Protein AF-A0A7V8NUN1-F1 (afdb_monomer_lite)

Sequence (123 aa):
MLDRLPLASRVGKTLVGGIDLNRARMRHVIQALIALSPSANGFTASDLAARVRLFTKQGPLQYGPRHAAYDLKKLRGKQIVQRIGRTRRYQTPPPGLRAMAALVVLRNKAIKPLLAAAQPLRP

Radius of gyration: 15.61 Å; chains: 1; bounding box: 49×27×42 Å

Organism: NCBI:txid2741543

Foldseek 3Di:
DVVCQQCWFDDVPDIAGGQDCVDPLSVLLLVQQLVQQVPPQAAALQSSQVSSCVVVVDDCVVGPSVNSVSSVSNCVRVVQKDADPPDRGIHGPPVSNVVSVVVNCCVPPPVVVVVVVPDPPDD

Structure (mmCIF, N/CA/C/O backbone):
data_AF-A0A7V8NUN1-F1
#
_entry.id   AF-A0A7V8NUN1-F1
#
loop_
_atom_site.group_PDB
_atom_site.id
_atom_site.type_symbol
_atom_site.label_atom_id
_atom_site.label_alt_id
_atom_site.label_comp_id
_atom_site.label_asym_id
_atom_site.label_entity_id
_atom_site.label_seq_id
_atom_site.pdbx_PDB_ins_code
_atom_site.Cartn_x
_atom_site.Cartn_y
_atom_site.Cartn_z
_atom_site.occupancy
_atom_site.B_iso_or_equiv
_atom_site.auth_seq_id
_atom_site.auth_comp_id
_atom_site.auth_asym_id
_atom_site.auth_atom_id
_atom_site.pdbx_PDB_model_num
ATOM 1 N N . MET A 1 1 ? -8.639 -3.563 -13.849 1.00 72.50 1 MET A N 1
ATOM 2 C CA . MET A 1 1 ? -8.237 -2.998 -12.530 1.00 72.50 1 MET A CA 1
ATOM 3 C C . MET A 1 1 ? -7.186 -1.906 -12.692 1.00 72.50 1 MET A C 1
ATOM 5 O O . MET A 1 1 ? -7.369 -0.828 -12.140 1.00 72.50 1 MET A O 1
ATOM 9 N N . LEU A 1 2 ? -6.123 -2.182 -13.454 1.00 78.62 2 LEU A N 1
ATOM 10 C CA . LEU A 1 2 ? -5.001 -1.281 -13.723 1.00 78.62 2 LEU A CA 1
ATOM 11 C C . LEU A 1 2 ? -5.404 0.103 -14.236 1.00 78.62 2 LEU A C 1
ATOM 13 O O . LEU A 1 2 ? -5.074 1.098 -13.599 1.00 78.62 2 LEU A O 1
ATOM 17 N N . ASP A 1 3 ? -6.208 0.158 -15.294 1.00 86.62 3 ASP A N 1
ATOM 18 C CA . ASP A 1 3 ? -6.584 1.422 -15.957 1.00 86.62 3 ASP A CA 1
ATOM 19 C C . ASP A 1 3 ? -7.448 2.317 -15.064 1.00 86.62 3 ASP A C 1
ATOM 21 O O . ASP A 1 3 ? -7.537 3.529 -15.237 1.00 86.62 3 ASP A O 1
ATOM 25 N N . ARG A 1 4 ? -8.065 1.719 -14.039 1.00 90.50 4 ARG A N 1
ATOM 26 C CA . ARG A 1 4 ? -8.878 2.429 -13.055 1.00 90.50 4 ARG A CA 1
ATOM 27 C C . ARG A 1 4 ? -8.065 2.932 -11.870 1.00 90.50 4 ARG A C 1
ATOM 29 O O . ARG A 1 4 ? -8.602 3.744 -11.122 1.00 90.50 4 ARG A O 1
ATOM 36 N N . LEU A 1 5 ? -6.829 2.475 -11.652 1.00 93.12 5 LEU A N 1
ATOM 37 C CA . LEU A 1 5 ? -5.985 2.946 -10.547 1.00 93.12 5 LEU A CA 1
ATOM 38 C C . LEU A 1 5 ? -5.766 4.467 -10.569 1.00 93.12 5 LEU A C 1
ATOM 40 O O . LEU A 1 5 ? -6.046 5.077 -9.534 1.00 93.12 5 LEU A O 1
ATOM 44 N N . PRO A 1 6 ? -5.357 5.100 -11.689 1.00 95.06 6 PRO A N 1
ATOM 45 C CA . PRO A 1 6 ? -5.082 6.538 -11.713 1.00 95.06 6 PRO A CA 1
ATOM 46 C C . PRO A 1 6 ? -6.344 7.405 -11.627 1.00 95.06 6 PRO A C 1
ATOM 48 O O . PRO A 1 6 ? -6.261 8.574 -11.258 1.00 95.06 6 PRO A O 1
ATOM 51 N N . LEU A 1 7 ? -7.521 6.843 -11.910 1.00 96.31 7 LEU A N 1
ATOM 52 C CA . LEU A 1 7 ? -8.788 7.568 -11.833 1.00 96.31 7 LEU A CA 1
ATOM 53 C C . LEU A 1 7 ? -9.177 7.856 -10.377 1.00 96.31 7 LEU A C 1
ATOM 55 O O . LEU A 1 7 ? -8.852 7.090 -9.466 1.00 96.31 7 LEU A O 1
ATOM 59 N N . ALA A 1 8 ? -9.944 8.919 -10.140 1.00 96.62 8 ALA A N 1
ATOM 60 C CA . ALA A 1 8 ? -10.543 9.166 -8.830 1.00 96.62 8 ALA A CA 1
ATOM 61 C C . ALA A 1 8 ? -11.499 8.025 -8.414 1.00 96.62 8 ALA A C 1
ATOM 63 O O . ALA A 1 8 ? -11.925 7.195 -9.221 1.00 96.62 8 ALA A O 1
ATOM 64 N N . SER A 1 9 ? -11.805 7.931 -7.123 1.00 96.12 9 SER A N 1
ATOM 65 C CA . SER A 1 9 ? -12.781 6.969 -6.585 1.00 96.12 9 SER A CA 1
ATOM 66 C C . SER A 1 9 ? -13.485 7.541 -5.362 1.00 96.12 9 SER A C 1
ATOM 68 O O . SER A 1 9 ? -13.018 8.517 -4.782 1.00 96.12 9 SER A O 1
ATOM 70 N N . ARG A 1 10 ? -14.615 6.958 -4.956 1.00 96.31 10 ARG A N 1
ATOM 71 C CA . ARG A 1 10 ? -15.359 7.396 -3.767 1.00 96.31 10 ARG A CA 1
ATOM 72 C C . ARG A 1 10 ? -15.148 6.433 -2.601 1.00 96.31 10 ARG A C 1
ATOM 74 O O . ARG A 1 10 ? -15.139 5.219 -2.778 1.00 96.31 10 ARG A O 1
ATOM 81 N N . VAL A 1 11 ? -15.005 6.986 -1.398 1.00 95.31 11 VAL A N 1
ATOM 82 C CA . VAL A 1 11 ? -15.017 6.255 -0.124 1.00 95.31 11 VAL A CA 1
ATOM 83 C C . VAL A 1 11 ? -16.081 6.883 0.765 1.00 95.31 11 VAL A C 1
ATOM 85 O O . VAL A 1 11 ? -15.879 7.966 1.321 1.00 95.31 11 VAL A O 1
ATOM 88 N N . GLY A 1 12 ? -17.228 6.210 0.882 1.00 93.06 12 GLY A N 1
ATOM 89 C CA . GLY A 1 12 ? -18.431 6.815 1.453 1.00 93.06 12 GLY A CA 1
ATOM 90 C C . GLY A 1 12 ? -18.803 8.082 0.679 1.00 93.06 12 GLY A C 1
ATOM 91 O O . GLY A 1 12 ? -18.833 8.080 -0.549 1.00 93.06 12 GLY A O 1
ATOM 92 N N . LYS A 1 13 ? -19.008 9.190 1.397 1.00 94.62 13 LYS A N 1
ATOM 93 C CA . LYS A 1 13 ? -19.322 10.495 0.795 1.00 94.62 13 LYS A CA 1
ATOM 94 C C . LYS A 1 13 ? -18.096 11.243 0.244 1.00 94.62 13 LYS A C 1
ATOM 96 O O . LYS A 1 13 ? -18.263 12.256 -0.423 1.00 94.62 13 LYS A O 1
ATOM 101 N N . THR A 1 14 ? -16.867 10.780 0.498 1.00 95.69 14 THR A N 1
ATOM 102 C CA . THR A 1 14 ? -15.653 11.502 0.074 1.00 95.69 14 THR A CA 1
ATOM 103 C C . THR A 1 14 ? -15.126 11.014 -1.274 1.00 95.69 14 THR A C 1
ATOM 105 O O . THR A 1 14 ? -14.848 9.824 -1.426 1.00 95.69 14 THR A O 1
ATOM 108 N N . LEU A 1 15 ? -14.877 11.936 -2.209 1.00 96.69 15 LEU A N 1
ATOM 109 C CA . LEU A 1 15 ? -14.052 11.678 -3.391 1.00 96.69 15 LEU A CA 1
ATOM 110 C C . LEU A 1 15 ? -12.568 11.661 -2.995 1.00 96.69 15 LEU A C 1
ATOM 112 O O . LEU A 1 15 ? -12.094 12.534 -2.271 1.00 96.69 15 LEU A O 1
ATOM 116 N N . VAL A 1 16 ? -11.832 10.656 -3.454 1.00 96.75 16 VAL A N 1
ATOM 117 C CA . VAL A 1 16 ? -10.386 10.533 -3.263 1.00 96.75 16 VAL A CA 1
ATOM 118 C C . VAL A 1 16 ? -9.687 10.416 -4.608 1.00 96.75 16 VAL A C 1
ATOM 120 O O . VAL A 1 16 ? -10.203 9.793 -5.538 1.00 96.75 16 VAL A O 1
ATOM 123 N N . GLY A 1 17 ? -8.502 11.020 -4.703 1.00 96.00 17 GLY A N 1
ATOM 124 C CA . GLY A 1 17 ? -7.688 10.954 -5.912 1.00 96.00 17 GLY A CA 1
ATOM 125 C C . GLY A 1 17 ? -7.239 9.528 -6.233 1.00 96.00 17 GLY A C 1
ATOM 126 O O . GLY A 1 17 ? -7.268 8.642 -5.376 1.00 96.00 17 GLY A O 1
ATOM 127 N N . GLY A 1 18 ? -6.791 9.320 -7.465 1.00 95.69 18 GLY A N 1
ATOM 128 C CA . GLY A 1 18 ? -6.277 8.029 -7.896 1.00 95.69 18 GLY A CA 1
ATOM 129 C C . GLY A 1 18 ? -4.928 7.643 -7.290 1.00 95.69 18 GLY A C 1
ATOM 130 O O . GLY A 1 18 ? -4.288 8.385 -6.527 1.00 95.69 18 GLY A O 1
ATOM 131 N N . ILE A 1 19 ? -4.517 6.438 -7.663 1.00 95.19 19 ILE A N 1
ATOM 132 C CA . ILE A 1 19 ? -3.260 5.788 -7.322 1.00 95.19 19 ILE A CA 1
ATOM 133 C C . ILE A 1 19 ? -2.392 5.758 -8.573 1.00 95.19 19 ILE A C 1
ATOM 135 O O . ILE A 1 19 ? -2.731 5.102 -9.554 1.00 95.19 19 ILE A O 1
ATOM 139 N N . ASP A 1 20 ? -1.251 6.432 -8.503 1.00 93.12 20 ASP A N 1
ATOM 140 C CA . ASP A 1 20 ? -0.239 6.415 -9.553 1.00 93.12 20 ASP A CA 1
ATOM 141 C C . ASP A 1 20 ? 0.974 5.598 -9.089 1.00 93.12 20 ASP A C 1
ATOM 143 O O . ASP A 1 20 ? 1.763 6.050 -8.255 1.00 93.12 20 ASP A O 1
ATOM 147 N N . LEU A 1 21 ? 1.122 4.386 -9.629 1.00 90.25 21 LEU A N 1
ATOM 148 C CA . LEU A 1 21 ? 2.236 3.483 -9.314 1.00 90.25 21 LEU A CA 1
ATOM 149 C C . LEU A 1 21 ? 3.568 3.917 -9.962 1.00 90.25 21 LEU A C 1
ATOM 151 O O . LEU A 1 21 ? 4.632 3.390 -9.613 1.00 90.25 21 LEU A O 1
ATOM 155 N N . ASN A 1 22 ? 3.553 4.917 -10.848 1.00 88.50 22 ASN A N 1
ATOM 156 C CA . ASN A 1 22 ? 4.767 5.519 -11.399 1.00 88.50 22 ASN A CA 1
ATOM 157 C C . ASN A 1 22 ? 5.412 6.516 -10.428 1.00 88.50 22 ASN A C 1
ATOM 159 O O . ASN A 1 22 ? 6.607 6.810 -10.548 1.00 88.50 22 ASN A O 1
ATOM 163 N N . ARG A 1 23 ? 4.701 6.961 -9.384 1.00 92.19 23 ARG A N 1
ATOM 164 C CA . ARG A 1 23 ? 5.295 7.767 -8.308 1.00 92.19 23 ARG A CA 1
ATOM 165 C C . ARG A 1 23 ? 6.071 6.893 -7.332 1.00 92.19 23 ARG A C 1
ATOM 167 O O . ARG A 1 23 ? 5.556 5.905 -6.812 1.00 92.19 23 ARG A O 1
ATOM 174 N N . ALA A 1 24 ? 7.300 7.310 -7.018 1.00 92.88 24 ALA A N 1
ATOM 175 C CA . ALA A 1 24 ? 8.169 6.603 -6.076 1.00 92.88 24 ALA A CA 1
ATOM 176 C C . ALA A 1 24 ? 7.480 6.357 -4.730 1.00 92.88 24 ALA A C 1
ATOM 178 O O . ALA A 1 24 ? 7.462 5.225 -4.259 1.00 92.88 24 ALA A O 1
ATOM 179 N N . ARG A 1 25 ? 6.828 7.380 -4.161 1.00 94.69 25 ARG A N 1
ATOM 180 C CA . ARG A 1 25 ? 6.048 7.258 -2.920 1.00 94.69 25 ARG A CA 1
ATOM 181 C C . ARG A 1 25 ? 5.060 6.091 -2.967 1.00 94.69 25 ARG A C 1
ATOM 183 O O . ARG A 1 25 ? 5.126 5.223 -2.106 1.00 94.69 25 ARG A O 1
ATOM 190 N N . MET A 1 26 ? 4.190 6.029 -3.977 1.00 95.94 26 MET A N 1
ATOM 191 C CA . MET A 1 26 ? 3.173 4.976 -4.044 1.00 95.94 26 MET A CA 1
ATOM 192 C C . MET A 1 26 ? 3.772 3.582 -4.209 1.00 95.94 26 MET A C 1
ATOM 194 O O . MET A 1 26 ? 3.227 2.634 -3.652 1.00 95.94 26 MET A O 1
ATOM 198 N N . ARG A 1 27 ? 4.915 3.435 -4.887 1.00 94.69 27 ARG A N 1
ATOM 199 C CA . ARG A 1 27 ? 5.611 2.138 -4.938 1.00 94.69 27 ARG A CA 1
ATOM 200 C C . ARG A 1 27 ? 6.048 1.660 -3.562 1.00 94.69 27 ARG A C 1
ATOM 202 O O . ARG A 1 27 ? 5.808 0.503 -3.231 1.00 94.69 27 ARG A O 1
ATOM 209 N N . HIS A 1 28 ? 6.629 2.545 -2.754 1.00 96.38 28 HIS A N 1
ATOM 210 C CA . HIS A 1 28 ? 7.013 2.205 -1.383 1.00 96.38 28 HIS A CA 1
ATOM 211 C C . HIS A 1 28 ? 5.788 1.915 -0.512 1.00 96.38 28 HIS A C 1
ATOM 213 O O . HIS A 1 28 ? 5.828 0.995 0.298 1.00 96.38 28 HIS A O 1
ATOM 219 N N . VAL A 1 29 ? 4.675 2.631 -0.719 1.00 97.81 29 VAL A N 1
ATOM 220 C CA . VAL A 1 29 ? 3.397 2.325 -0.055 1.00 97.81 29 VAL A CA 1
ATOM 221 C C . VAL A 1 29 ? 2.920 0.915 -0.393 1.00 97.81 29 VAL A C 1
ATOM 223 O O . VAL A 1 29 ? 2.562 0.174 0.517 1.00 97.81 29 VAL A O 1
ATOM 226 N N . ILE A 1 3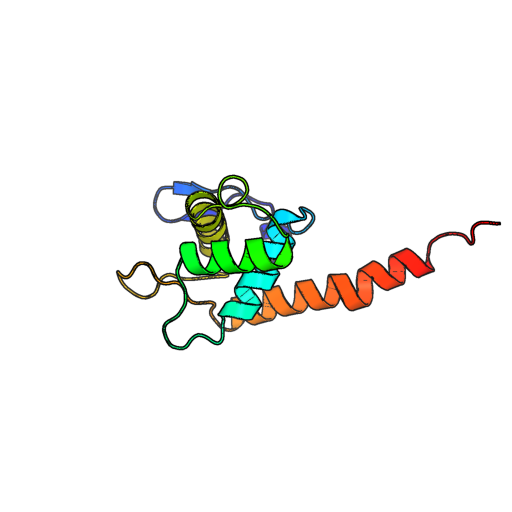0 ? 2.945 0.512 -1.667 1.00 97.38 30 ILE A N 1
ATOM 227 C CA . ILE A 1 30 ? 2.542 -0.842 -2.068 1.00 97.38 30 ILE A CA 1
ATOM 228 C C . ILE A 1 30 ? 3.500 -1.906 -1.518 1.00 97.38 30 ILE A C 1
ATOM 230 O O . ILE A 1 30 ? 3.049 -2.935 -1.022 1.00 97.38 30 ILE A O 1
ATOM 234 N N . GLN A 1 31 ? 4.811 -1.664 -1.539 1.00 96.81 31 GLN A N 1
ATOM 235 C CA . GLN A 1 31 ? 5.775 -2.578 -0.916 1.00 96.81 31 GLN A CA 1
ATOM 236 C C . GLN A 1 31 ? 5.523 -2.725 0.589 1.00 96.81 31 GLN A C 1
ATOM 238 O O . GLN A 1 31 ? 5.574 -3.831 1.124 1.00 96.81 31 GLN A O 1
ATOM 243 N N . ALA A 1 32 ? 5.220 -1.621 1.274 1.00 97.81 32 ALA A N 1
ATOM 244 C CA . ALA A 1 32 ? 4.930 -1.626 2.703 1.00 97.81 32 ALA A CA 1
ATOM 245 C C . ALA A 1 32 ? 3.615 -2.345 3.004 1.00 97.81 32 ALA A C 1
ATOM 247 O O . ALA A 1 32 ? 3.543 -3.109 3.961 1.00 97.81 32 ALA A O 1
ATOM 248 N N . LEU A 1 33 ? 2.613 -2.167 2.144 1.00 97.50 33 LEU A N 1
ATOM 249 C CA . LEU A 1 33 ? 1.348 -2.880 2.209 1.00 97.50 33 LEU A CA 1
ATOM 250 C C . LEU A 1 33 ? 1.533 -4.400 2.109 1.00 97.50 33 LEU A C 1
ATOM 252 O O . LEU A 1 33 ? 0.963 -5.130 2.915 1.00 97.50 33 LEU A O 1
ATOM 256 N N . ILE A 1 34 ? 2.328 -4.865 1.139 1.00 97.31 34 ILE A N 1
ATOM 257 C CA . ILE A 1 34 ? 2.639 -6.292 0.956 1.00 97.31 34 ILE A CA 1
ATOM 258 C C . ILE A 1 34 ? 3.409 -6.825 2.169 1.00 97.31 34 ILE A C 1
ATOM 260 O O . ILE A 1 34 ? 3.099 -7.894 2.675 1.00 97.31 34 ILE A O 1
ATOM 264 N N . ALA A 1 35 ? 4.377 -6.067 2.687 1.00 97.69 35 ALA A N 1
ATOM 265 C CA . ALA A 1 35 ? 5.137 -6.479 3.866 1.00 97.69 35 ALA A CA 1
ATOM 266 C C . ALA A 1 35 ? 4.279 -6.582 5.142 1.00 97.69 35 ALA A C 1
ATOM 268 O O . ALA A 1 35 ? 4.598 -7.373 6.024 1.00 97.69 35 ALA A O 1
ATOM 269 N N . LEU A 1 36 ? 3.214 -5.784 5.255 1.00 97.69 36 LEU A N 1
ATOM 270 C CA . LEU A 1 36 ? 2.311 -5.776 6.412 1.00 97.69 36 LEU A CA 1
ATOM 271 C C . LEU A 1 36 ? 1.113 -6.724 6.257 1.00 97.69 36 LEU A C 1
ATOM 273 O O . LEU A 1 36 ? 0.412 -6.974 7.239 1.00 97.69 36 LEU A O 1
ATOM 277 N N . SER A 1 37 ? 0.855 -7.254 5.057 1.00 96.25 37 SER A N 1
ATOM 278 C CA . SER A 1 37 ? -0.313 -8.102 4.800 1.00 96.25 37 SER A CA 1
ATOM 279 C C . SER A 1 37 ? -0.368 -9.411 5.599 1.00 96.25 37 SER A C 1
ATOM 281 O O . SER A 1 37 ? -1.487 -9.843 5.860 1.00 96.25 37 SER A O 1
ATOM 283 N N . PRO A 1 38 ? 0.751 -10.037 6.024 1.00 95.62 38 PRO A N 1
ATOM 284 C CA . PRO A 1 38 ? 0.698 -11.230 6.873 1.00 95.62 38 PRO A CA 1
ATOM 285 C C . PRO A 1 38 ? 0.256 -10.964 8.323 1.00 95.62 38 PRO A C 1
ATOM 287 O O . PRO A 1 38 ? 0.096 -11.911 9.086 1.00 95.62 38 PRO A O 1
ATOM 290 N N . SER A 1 39 ? 0.081 -9.702 8.743 1.00 93.94 39 SER A N 1
ATOM 291 C CA . SER A 1 39 ? -0.336 -9.381 10.114 1.00 93.94 39 SER A CA 1
ATOM 292 C C . SER A 1 39 ? -1.749 -9.903 10.401 1.00 93.94 39 SER A C 1
ATOM 294 O O . SER A 1 39 ? -2.721 -9.383 9.851 1.00 93.94 39 SER A O 1
ATOM 296 N N . ALA A 1 40 ? -1.871 -10.877 11.311 1.00 88.44 40 ALA A N 1
ATOM 297 C CA . ALA A 1 40 ? -3.143 -11.514 11.673 1.00 88.44 40 ALA A CA 1
ATOM 298 C C . ALA A 1 40 ? -4.208 -10.512 12.156 1.00 88.44 40 ALA A C 1
ATOM 300 O O . ALA A 1 40 ? -5.385 -10.636 11.835 1.00 88.44 40 ALA A O 1
ATOM 301 N N . ASN A 1 41 ? -3.781 -9.463 12.863 1.00 94.06 41 ASN A N 1
ATOM 302 C CA . ASN A 1 41 ? -4.665 -8.406 13.359 1.00 94.06 41 ASN A CA 1
ATOM 303 C C . ASN A 1 41 ? -4.705 -7.186 12.426 1.00 94.06 41 ASN A C 1
ATOM 305 O O . ASN A 1 41 ? -5.170 -6.116 12.818 1.00 94.06 41 ASN A O 1
ATOM 309 N N . GLY A 1 42 ? -4.164 -7.287 11.212 1.00 97.06 42 GLY A N 1
ATOM 310 C CA . GLY A 1 42 ? -3.984 -6.150 10.318 1.00 97.06 42 GLY A CA 1
ATOM 311 C C . GLY A 1 42 ? -2.993 -5.111 10.848 1.00 97.06 42 GLY A C 1
ATOM 312 O O . GLY A 1 42 ? -2.227 -5.352 11.784 1.00 97.06 42 GLY A O 1
ATOM 313 N N . PHE A 1 43 ? -3.003 -3.928 10.244 1.00 98.56 43 PHE A N 1
ATOM 314 C CA . PHE A 1 43 ? -2.028 -2.866 10.502 1.00 98.56 43 PHE A CA 1
ATOM 315 C C . PHE A 1 43 ? -2.690 -1.484 10.500 1.00 98.56 43 PHE A C 1
ATOM 317 O O . PHE A 1 43 ? -3.779 -1.282 9.963 1.00 98.56 43 PHE A O 1
ATOM 324 N N . THR A 1 44 ? -2.056 -0.508 11.131 1.00 98.50 44 THR A N 1
ATOM 325 C CA . THR A 1 44 ? -2.541 0.872 11.230 1.00 98.50 44 THR A CA 1
ATOM 326 C C . THR A 1 44 ? -1.881 1.781 10.191 1.00 98.50 44 THR A C 1
ATOM 328 O O . THR A 1 44 ? -0.902 1.424 9.535 1.00 98.50 44 THR A O 1
ATOM 331 N N . ALA A 1 45 ? -2.384 3.013 10.063 1.00 98.50 45 ALA A N 1
ATOM 332 C CA . ALA A 1 45 ? -1.708 4.042 9.271 1.00 98.50 45 ALA A CA 1
ATOM 333 C C . ALA A 1 45 ? -0.303 4.369 9.815 1.00 98.50 45 ALA A C 1
ATOM 335 O O . ALA A 1 45 ? 0.588 4.700 9.037 1.00 98.50 45 ALA A O 1
ATOM 336 N N . SER A 1 46 ? -0.090 4.255 11.130 1.00 98.31 46 SER A N 1
ATOM 337 C CA . SER A 1 46 ? 1.223 4.457 11.749 1.00 98.31 46 SER A CA 1
ATOM 338 C C . SER A 1 46 ? 2.199 3.341 11.384 1.00 98.31 46 SER A C 1
ATOM 340 O O . SER A 1 46 ? 3.337 3.646 11.033 1.00 98.31 46 SER A O 1
ATOM 342 N N . ASP A 1 47 ? 1.741 2.087 11.370 1.00 98.31 47 ASP A N 1
ATOM 343 C CA . ASP A 1 47 ? 2.557 0.935 10.955 1.00 98.31 47 ASP A CA 1
ATOM 344 C C . ASP A 1 47 ? 2.968 1.063 9.486 1.00 98.31 47 ASP A C 1
ATOM 346 O O . ASP A 1 47 ? 4.140 0.906 9.138 1.00 98.31 47 ASP A O 1
ATOM 350 N N . LEU A 1 48 ? 2.021 1.450 8.622 1.00 98.50 48 LEU A N 1
ATOM 351 C CA . LEU A 1 48 ? 2.312 1.733 7.218 1.00 98.50 48 LEU A CA 1
ATOM 352 C C . LEU A 1 48 ? 3.319 2.882 7.075 1.00 98.50 48 LEU A C 1
ATOM 354 O O . LEU A 1 48 ? 4.256 2.779 6.287 1.00 98.50 48 LEU A O 1
ATOM 358 N N . ALA A 1 49 ? 3.154 3.965 7.839 1.00 98.50 49 ALA A N 1
ATOM 359 C CA . ALA A 1 49 ? 4.084 5.090 7.818 1.00 98.50 49 ALA A CA 1
ATOM 360 C C . ALA A 1 49 ? 5.496 4.683 8.247 1.00 98.50 49 ALA A C 1
ATOM 362 O O . ALA A 1 49 ? 6.461 5.035 7.570 1.00 98.50 49 ALA A O 1
ATOM 363 N N . ALA A 1 50 ? 5.618 3.914 9.330 1.00 97.94 50 ALA A N 1
ATOM 364 C CA . ALA A 1 50 ? 6.893 3.376 9.784 1.00 97.94 50 ALA A CA 1
ATOM 365 C C . ALA A 1 50 ? 7.541 2.500 8.704 1.00 97.94 50 ALA A C 1
ATOM 367 O O . ALA A 1 50 ? 8.703 2.711 8.360 1.00 97.94 50 ALA A O 1
ATOM 368 N N . ARG A 1 51 ? 6.776 1.585 8.094 1.00 97.94 51 ARG A N 1
ATOM 369 C CA . ARG A 1 51 ? 7.300 0.674 7.071 1.00 97.94 51 ARG A CA 1
ATOM 370 C C . ARG A 1 51 ? 7.729 1.389 5.788 1.00 97.94 51 ARG A C 1
ATOM 372 O O . ARG A 1 51 ? 8.767 1.046 5.234 1.00 97.94 51 ARG A O 1
ATOM 379 N N . VAL A 1 52 ? 6.989 2.407 5.343 1.00 97.88 52 VAL A N 1
ATOM 380 C CA . VAL A 1 52 ? 7.395 3.232 4.191 1.00 97.88 52 VAL A CA 1
ATOM 381 C C . VAL A 1 52 ? 8.697 3.972 4.485 1.00 97.88 52 VAL A C 1
ATOM 383 O O . VAL A 1 52 ? 9.598 3.938 3.653 1.00 97.88 52 VAL A O 1
ATOM 386 N N . ARG A 1 53 ? 8.832 4.584 5.668 1.00 97.12 53 ARG A N 1
ATOM 387 C CA . ARG A 1 53 ? 10.064 5.291 6.050 1.00 97.12 53 ARG A CA 1
ATOM 388 C C . ARG A 1 53 ? 11.278 4.370 6.118 1.00 97.12 53 ARG A C 1
ATOM 390 O O . ARG A 1 53 ? 12.355 4.787 5.711 1.00 97.12 53 ARG A O 1
ATOM 397 N N . LEU A 1 54 ? 11.105 3.121 6.556 1.00 95.31 54 LEU A N 1
ATOM 398 C CA . LEU A 1 54 ? 12.180 2.124 6.515 1.00 95.31 54 LEU A CA 1
ATOM 399 C C . LEU A 1 54 ? 12.684 1.873 5.084 1.00 95.31 54 LEU A C 1
ATOM 401 O O . LEU A 1 54 ? 13.882 1.708 4.885 1.00 95.31 54 LEU A O 1
ATOM 405 N N . PHE A 1 55 ? 11.800 1.888 4.083 1.00 92.00 55 PHE A N 1
ATOM 406 C CA . PHE A 1 55 ? 12.194 1.707 2.681 1.00 92.00 55 PHE A CA 1
ATOM 407 C C . PHE A 1 55 ? 12.775 2.965 2.040 1.00 92.00 55 PHE A C 1
ATOM 409 O O . PHE A 1 55 ? 13.659 2.864 1.194 1.00 92.00 55 PHE A O 1
ATOM 416 N N . THR A 1 56 ? 12.286 4.145 2.419 1.00 92.81 56 THR A N 1
ATOM 417 C CA . THR A 1 56 ? 12.682 5.411 1.786 1.00 92.81 56 THR A CA 1
ATOM 418 C C . THR A 1 56 ? 13.789 6.157 2.521 1.00 92.81 56 THR A C 1
ATOM 420 O O . THR A 1 56 ? 14.282 7.151 1.995 1.00 92.81 56 THR A O 1
ATOM 423 N N . LYS A 1 57 ? 14.164 5.715 3.730 1.00 90.19 57 LYS A N 1
ATOM 424 C CA . LYS A 1 57 ? 15.057 6.430 4.662 1.00 90.19 57 LYS A CA 1
ATOM 425 C C . LYS A 1 57 ? 14.577 7.854 4.995 1.00 90.19 57 LYS A C 1
ATOM 427 O O . LYS A 1 57 ? 15.367 8.720 5.353 1.00 90.19 57 LYS A O 1
ATOM 432 N N . GLN A 1 58 ? 13.276 8.115 4.867 1.00 88.81 58 GLN A N 1
ATOM 433 C CA . GLN A 1 58 ? 12.684 9.426 5.139 1.00 88.81 58 GLN A CA 1
ATOM 434 C C . GLN A 1 58 ? 12.384 9.625 6.628 1.00 88.81 58 GLN A C 1
ATOM 436 O O . GLN A 1 58 ? 12.028 8.683 7.334 1.00 88.81 58 GLN A O 1
ATOM 441 N N . GLY A 1 59 ? 12.441 10.879 7.087 1.00 84.94 59 GLY A N 1
ATOM 442 C CA . GLY A 1 59 ? 12.053 11.258 8.449 1.00 84.94 59 GLY A CA 1
ATOM 443 C C . GLY A 1 59 ? 10.527 11.328 8.672 1.00 84.94 59 GLY A C 1
ATOM 444 O O . GLY A 1 59 ? 9.750 11.382 7.711 1.00 84.94 59 GLY A O 1
ATOM 445 N N . PRO A 1 60 ? 10.056 11.376 9.936 1.00 82.69 60 PRO A N 1
ATOM 446 C CA . PRO A 1 60 ? 8.628 11.429 10.282 1.00 82.69 60 PRO A CA 1
ATOM 447 C C . PRO A 1 60 ? 7.858 12.613 9.679 1.00 82.69 60 PRO A C 1
ATOM 449 O O . PRO A 1 60 ? 6.687 12.462 9.332 1.00 82.69 60 PRO A O 1
ATOM 452 N N . LEU A 1 61 ? 8.518 13.764 9.512 1.00 87.75 61 LEU A N 1
ATOM 453 C CA . LEU A 1 61 ? 7.931 14.966 8.908 1.00 87.75 61 LEU A CA 1
ATOM 454 C C . LEU A 1 61 ? 7.668 14.799 7.402 1.00 87.75 61 LEU A C 1
ATOM 456 O O . LEU A 1 61 ? 6.709 15.357 6.878 1.00 87.75 61 LEU A O 1
ATOM 460 N N . GLN A 1 62 ? 8.467 13.978 6.715 1.00 92.31 62 GLN A N 1
ATOM 461 C CA . GLN A 1 62 ? 8.354 13.762 5.269 1.00 92.31 62 GLN A CA 1
ATOM 462 C C . GLN A 1 62 ? 7.272 12.728 4.919 1.00 92.31 62 GLN A C 1
ATOM 464 O O . GLN A 1 62 ? 6.555 12.881 3.932 1.00 92.31 62 GLN A O 1
ATOM 469 N N . TYR A 1 63 ? 7.123 11.677 5.736 1.00 96.81 63 TYR A N 1
ATOM 470 C CA . TYR A 1 63 ? 6.074 10.667 5.562 1.00 96.81 63 TYR A CA 1
ATOM 471 C C . TYR A 1 63 ? 5.517 10.177 6.910 1.00 96.81 63 TYR A C 1
ATOM 473 O O . TYR A 1 63 ? 5.880 9.124 7.447 1.00 96.81 63 TYR A O 1
ATOM 481 N N . GLY A 1 64 ? 4.625 10.986 7.484 1.00 97.38 64 GLY A N 1
ATOM 482 C CA . GLY A 1 64 ? 3.907 10.673 8.722 1.00 97.38 64 GLY A CA 1
ATOM 483 C C . GLY A 1 64 ? 2.581 9.902 8.552 1.00 97.38 64 GLY A C 1
ATOM 484 O O . GLY A 1 64 ? 2.101 9.695 7.433 1.00 97.38 64 GLY A O 1
ATOM 485 N N . PRO A 1 65 ? 1.920 9.536 9.669 1.00 97.69 65 PRO A N 1
ATOM 486 C CA . PRO A 1 65 ? 0.653 8.792 9.668 1.00 97.69 65 PRO A CA 1
ATOM 487 C C . PRO A 1 65 ? -0.490 9.450 8.881 1.00 97.69 65 PRO A C 1
ATOM 489 O O . PRO A 1 65 ? -1.327 8.742 8.330 1.00 97.69 65 PRO A O 1
ATOM 492 N N . ARG A 1 66 ? -0.528 10.789 8.772 1.00 97.12 66 ARG A N 1
ATOM 493 C CA . ARG A 1 66 ? -1.531 11.504 7.956 1.00 97.12 66 ARG A CA 1
ATOM 494 C C . ARG A 1 66 ? -1.390 11.186 6.462 1.00 97.12 66 ARG A C 1
ATOM 496 O O . ARG A 1 66 ? -2.392 10.926 5.800 1.00 97.12 66 ARG A O 1
ATOM 503 N N . HIS A 1 67 ? -0.156 11.132 5.954 1.00 97.44 67 HIS A N 1
ATOM 504 C CA . HIS A 1 67 ? 0.134 10.72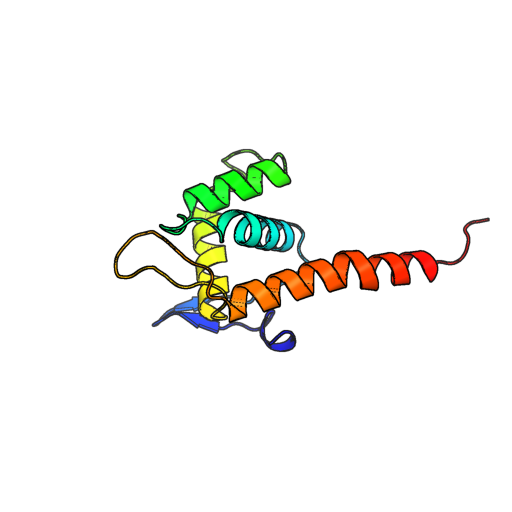8 4.576 1.00 97.44 67 HIS A CA 1
ATOM 505 C C . HIS A 1 67 ? -0.308 9.285 4.325 1.00 97.44 67 HIS A C 1
ATOM 507 O O . HIS A 1 67 ? -1.059 9.024 3.386 1.00 97.44 67 HIS A O 1
ATOM 513 N N . ALA A 1 68 ? 0.076 8.376 5.225 1.00 98.25 68 ALA A N 1
ATOM 514 C CA . ALA A 1 68 ? -0.299 6.970 5.152 1.00 98.25 68 ALA A CA 1
ATOM 515 C C . ALA A 1 68 ? -1.817 6.754 5.242 1.00 98.25 68 ALA A C 1
ATOM 517 O O . ALA A 1 68 ? -2.364 5.937 4.507 1.00 98.25 68 ALA A O 1
ATOM 518 N N . ALA A 1 69 ? -2.523 7.505 6.089 1.0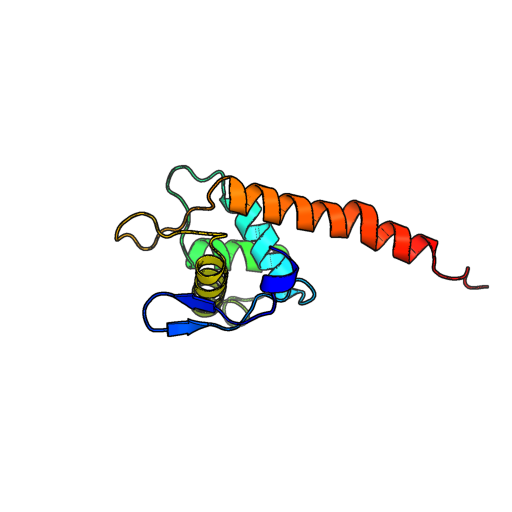0 98.12 69 ALA A N 1
ATOM 519 C CA . ALA A 1 69 ? -3.979 7.436 6.188 1.00 98.12 69 ALA A CA 1
ATOM 520 C C . ALA A 1 69 ? -4.666 7.882 4.888 1.00 98.12 69 ALA A C 1
ATOM 522 O O . ALA A 1 69 ? -5.649 7.266 4.469 1.00 98.12 69 ALA A O 1
ATOM 523 N N . TYR A 1 70 ? -4.144 8.921 4.231 1.00 97.44 70 TYR A N 1
ATOM 524 C CA . TYR A 1 70 ? -4.658 9.367 2.939 1.00 97.44 70 TYR A CA 1
ATOM 525 C C . TYR A 1 70 ? -4.405 8.328 1.837 1.00 97.44 70 TYR A C 1
ATOM 527 O O . TYR A 1 70 ? -5.331 7.984 1.101 1.00 97.44 70 TYR A O 1
ATOM 535 N N . ASP A 1 71 ? -3.202 7.752 1.780 1.00 97.81 71 ASP A N 1
ATOM 536 C CA . ASP A 1 71 ? -2.872 6.703 0.809 1.00 97.81 71 ASP A CA 1
ATOM 537 C C . ASP A 1 71 ? -3.701 5.427 1.054 1.00 97.81 71 ASP A C 1
ATOM 539 O O . ASP A 1 71 ? -4.224 4.834 0.108 1.00 97.81 71 ASP A O 1
ATOM 543 N N . LEU A 1 72 ? -3.957 5.060 2.315 1.00 98.00 72 LEU A N 1
ATOM 544 C CA . LEU A 1 72 ? -4.893 3.985 2.668 1.00 98.00 72 LEU A CA 1
ATOM 545 C C . LEU A 1 72 ? -6.324 4.291 2.239 1.00 98.00 72 LEU A C 1
ATOM 547 O O . LEU A 1 72 ? -7.030 3.395 1.777 1.00 98.00 72 LEU A O 1
ATOM 551 N N . LYS A 1 73 ? -6.772 5.544 2.348 1.00 97.94 73 LYS A N 1
ATOM 552 C CA . LYS A 1 73 ? -8.098 5.941 1.862 1.00 97.94 73 LYS A CA 1
ATOM 553 C C . LYS A 1 73 ? -8.196 5.773 0.342 1.00 97.94 73 LYS A C 1
ATOM 555 O O . LYS A 1 73 ? -9.203 5.250 -0.129 1.00 97.94 73 LYS A O 1
ATOM 560 N N . LYS A 1 74 ? -7.153 6.130 -0.414 1.00 97.50 74 LYS A N 1
ATOM 561 C CA . LYS A 1 74 ? -7.089 5.869 -1.863 1.00 97.50 74 LYS A CA 1
ATOM 562 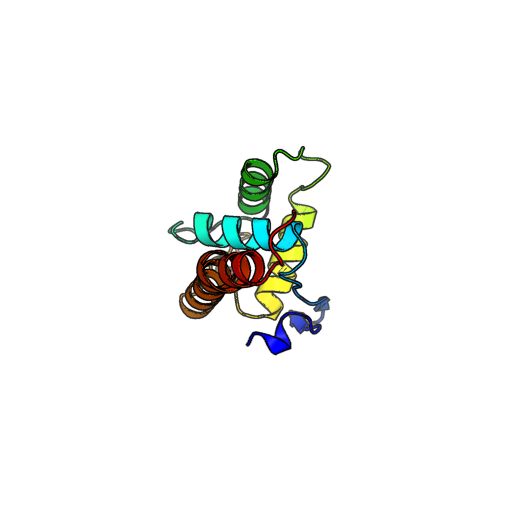C C . LYS A 1 74 ? -7.152 4.375 -2.178 1.00 97.50 74 LYS A C 1
ATOM 564 O O . LYS A 1 74 ? -7.971 3.956 -2.991 1.00 97.50 74 LYS A O 1
ATOM 569 N N . LEU A 1 75 ? -6.347 3.567 -1.486 1.00 97.19 75 LEU A N 1
ATOM 570 C CA . LEU A 1 75 ? -6.334 2.107 -1.636 1.00 97.19 75 LEU A CA 1
ATOM 571 C C . LEU A 1 75 ? -7.699 1.480 -1.316 1.00 97.19 75 LEU A C 1
ATOM 573 O O . LEU A 1 75 ? -8.131 0.567 -2.019 1.00 97.19 75 LEU A O 1
ATOM 577 N N . ARG A 1 76 ? -8.419 2.008 -0.317 1.00 96.81 76 ARG A N 1
ATOM 578 C CA . ARG A 1 76 ? -9.802 1.604 -0.014 1.00 96.81 76 ARG A CA 1
ATOM 579 C C . ARG A 1 76 ? -10.769 1.947 -1.137 1.00 96.81 76 ARG A C 1
ATOM 581 O O . ARG A 1 76 ? -11.608 1.121 -1.474 1.00 96.81 76 ARG A O 1
ATOM 588 N N . GLY A 1 77 ? -10.640 3.130 -1.737 1.00 95.81 77 GLY A N 1
ATOM 589 C CA . GLY A 1 77 ? -11.441 3.528 -2.901 1.00 95.81 77 GLY A CA 1
ATOM 590 C C . GLY A 1 77 ? -11.244 2.611 -4.114 1.00 95.81 77 GLY A C 1
ATOM 591 O O . GLY A 1 77 ? -12.112 2.536 -4.980 1.00 95.81 77 GLY A O 1
ATOM 592 N N . LYS A 1 78 ? -10.132 1.868 -4.150 1.00 95.75 78 LYS A N 1
ATOM 593 C CA . LYS A 1 78 ? -9.822 0.849 -5.163 1.00 95.75 78 LYS A CA 1
ATOM 594 C C . LYS A 1 78 ? -10.027 -0.589 -4.686 1.00 95.75 78 LYS A C 1
ATOM 596 O O . LYS A 1 78 ? -9.635 -1.502 -5.399 1.00 95.75 78 LYS A O 1
ATOM 601 N N . GLN A 1 79 ? -10.622 -0.791 -3.508 1.00 94.44 79 GLN A N 1
ATOM 602 C CA . GLN A 1 79 ? -10.873 -2.112 -2.913 1.00 94.44 79 GLN A CA 1
ATOM 603 C C . GLN A 1 79 ? -9.601 -2.966 -2.730 1.00 94.44 79 GLN A C 1
ATOM 605 O O . GLN A 1 79 ? -9.666 -4.185 -2.610 1.00 94.44 79 GLN A O 1
ATOM 610 N N . ILE A 1 80 ? -8.427 -2.327 -2.684 1.00 96.44 80 ILE A N 1
ATOM 611 C CA . ILE A 1 80 ? -7.141 -3.010 -2.474 1.00 96.44 80 ILE A CA 1
ATOM 612 C C . ILE A 1 80 ? -6.947 -3.328 -0.991 1.00 96.44 80 ILE A C 1
ATOM 614 O O . ILE A 1 80 ? -6.369 -4.352 -0.637 1.00 96.44 80 ILE A O 1
ATOM 618 N N . VAL A 1 81 ? -7.437 -2.445 -0.122 1.00 96.94 81 VAL A N 1
ATOM 619 C CA . VAL A 1 81 ? -7.410 -2.609 1.333 1.00 96.94 81 VAL A CA 1
ATOM 620 C C . VAL A 1 81 ? -8.796 -2.353 1.897 1.00 96.94 81 VAL A C 1
ATOM 622 O O . VAL A 1 81 ? -9.593 -1.618 1.309 1.00 96.94 81 VAL A O 1
ATOM 625 N N . GLN A 1 82 ? -9.065 -2.897 3.076 1.00 96.81 82 GLN A N 1
ATOM 626 C CA . GLN A 1 82 ? -10.297 -2.643 3.814 1.00 96.81 82 GLN A CA 1
ATOM 627 C C . GLN A 1 82 ? -10.015 -2.406 5.293 1.00 96.81 82 GLN A C 1
ATOM 629 O O . GLN A 1 82 ? -8.965 -2.779 5.810 1.00 96.81 82 GLN A O 1
ATOM 634 N N . ARG A 1 83 ? -10.961 -1.756 5.970 1.00 96.88 83 ARG A N 1
ATOM 635 C CA . ARG A 1 83 ? -10.899 -1.514 7.413 1.00 96.88 83 ARG A CA 1
ATOM 636 C C . ARG A 1 83 ? -11.440 -2.742 8.148 1.00 96.88 83 ARG A C 1
ATOM 638 O O . ARG A 1 83 ? -12.413 -3.332 7.686 1.00 96.88 83 ARG A O 1
ATOM 645 N N . ILE A 1 84 ? -10.834 -3.104 9.275 1.00 97.19 84 ILE A N 1
ATOM 646 C CA . ILE A 1 84 ? -11.303 -4.214 10.115 1.00 97.19 84 ILE A CA 1
ATOM 647 C C . ILE A 1 84 ? -12.364 -3.674 11.077 1.00 97.19 84 ILE A C 1
ATOM 649 O O . ILE A 1 84 ? -12.038 -2.975 12.044 1.00 97.19 84 ILE A O 1
ATOM 653 N N . GLY A 1 85 ? -13.636 -3.958 10.788 1.00 93.81 85 GLY A N 1
ATOM 654 C CA . GLY A 1 85 ? -14.775 -3.490 11.579 1.00 93.81 85 GLY A CA 1
ATOM 655 C C . GLY A 1 85 ? -14.726 -1.979 11.850 1.00 93.81 85 GLY A C 1
ATOM 656 O O . GLY A 1 85 ? -14.477 -1.171 10.951 1.00 93.81 85 GLY A O 1
ATOM 657 N N . ARG A 1 86 ? -14.921 -1.591 13.118 1.00 93.38 86 ARG A N 1
ATOM 658 C CA . ARG A 1 86 ? -14.872 -0.185 13.576 1.00 93.38 86 ARG A CA 1
ATOM 659 C C . ARG A 1 86 ? -13.475 0.269 14.039 1.00 93.38 86 ARG A C 1
ATOM 661 O O . ARG A 1 86 ? -13.295 1.430 14.404 1.00 93.38 86 ARG A O 1
ATOM 668 N N . THR A 1 87 ? -12.468 -0.607 14.000 1.00 95.62 87 THR A N 1
ATOM 669 C CA . THR A 1 87 ? -11.114 -0.344 14.531 1.00 95.62 87 THR A CA 1
ATOM 670 C C . THR A 1 87 ? -10.320 0.630 13.657 1.00 95.62 87 THR A C 1
ATOM 672 O O . THR A 1 87 ? -10.738 0.962 12.558 1.00 95.62 87 THR A O 1
ATOM 675 N N . ARG A 1 88 ? -9.138 1.097 14.077 1.00 95.69 88 ARG A N 1
ATOM 676 C CA . ARG A 1 88 ? -8.218 1.874 13.207 1.00 95.69 88 ARG A CA 1
ATOM 677 C C . ARG A 1 88 ? -7.305 0.992 12.336 1.00 95.69 88 ARG A C 1
ATOM 679 O O . ARG A 1 88 ? -6.348 1.504 11.755 1.00 95.69 88 ARG A O 1
ATOM 686 N N . ARG A 1 89 ? -7.582 -0.312 12.268 1.00 98.06 89 ARG A N 1
ATOM 687 C CA . ARG A 1 89 ? -6.750 -1.305 11.588 1.00 98.06 89 ARG A CA 1
ATOM 688 C C . ARG A 1 89 ? -7.286 -1.620 10.195 1.00 98.06 89 ARG A C 1
ATOM 690 O O . ARG A 1 89 ? -8.488 -1.532 9.928 1.00 98.06 89 ARG A O 1
ATOM 697 N N . TYR A 1 90 ? -6.361 -1.966 9.318 1.00 98.31 90 TYR A N 1
ATOM 698 C CA . TYR A 1 90 ? -6.569 -2.286 7.920 1.00 98.31 90 TYR A CA 1
ATOM 699 C C . TYR A 1 90 ? -6.047 -3.687 7.641 1.00 98.31 90 TYR A C 1
ATOM 701 O O . TYR A 1 90 ? -5.075 -4.125 8.251 1.00 98.31 90 TYR A O 1
ATOM 709 N N . GLN A 1 91 ? -6.674 -4.353 6.684 1.00 97.75 91 GLN A N 1
ATOM 710 C CA . GLN A 1 91 ? -6.176 -5.588 6.094 1.00 97.75 91 GLN A CA 1
ATOM 711 C C . GLN A 1 91 ? -6.190 -5.478 4.576 1.00 97.75 91 GLN A C 1
ATOM 713 O O . GLN A 1 91 ? -6.930 -4.668 4.003 1.00 97.75 91 GLN A O 1
ATOM 718 N N . THR A 1 92 ? -5.391 -6.321 3.937 1.00 97.12 92 THR A N 1
ATOM 719 C CA . THR A 1 92 ? -5.302 -6.419 2.481 1.00 97.12 92 THR A CA 1
ATOM 720 C C . THR A 1 92 ? -5.978 -7.718 2.054 1.00 97.12 92 THR A C 1
ATOM 722 O O . THR A 1 92 ? -5.388 -8.781 2.243 1.00 97.12 92 THR A O 1
ATOM 725 N N . PRO A 1 93 ? -7.208 -7.679 1.513 1.00 94.88 93 PRO A N 1
ATOM 726 C CA . PRO A 1 93 ? -7.882 -8.885 1.047 1.00 94.88 93 PRO A CA 1
ATOM 727 C C . PRO A 1 93 ? -7.059 -9.620 -0.024 1.00 94.88 93 PRO A C 1
ATOM 729 O O . PRO A 1 93 ? -6.354 -8.961 -0.800 1.00 94.88 93 PRO A O 1
ATOM 732 N N . PRO A 1 94 ? -7.185 -10.956 -0.148 1.00 94.88 94 PRO A N 1
ATOM 733 C CA . PRO A 1 94 ? -6.394 -11.735 -1.100 1.00 94.88 94 PRO A CA 1
ATOM 734 C C . PRO A 1 94 ? -6.429 -11.231 -2.554 1.00 94.88 94 PRO A C 1
ATOM 736 O O . PRO A 1 94 ? -5.383 -11.272 -3.204 1.00 94.88 94 PRO A O 1
ATOM 739 N N . PRO A 1 95 ? -7.559 -10.738 -3.110 1.00 93.81 95 PRO A N 1
ATOM 740 C CA . PRO A 1 95 ? -7.566 -10.160 -4.457 1.00 93.81 95 PRO A C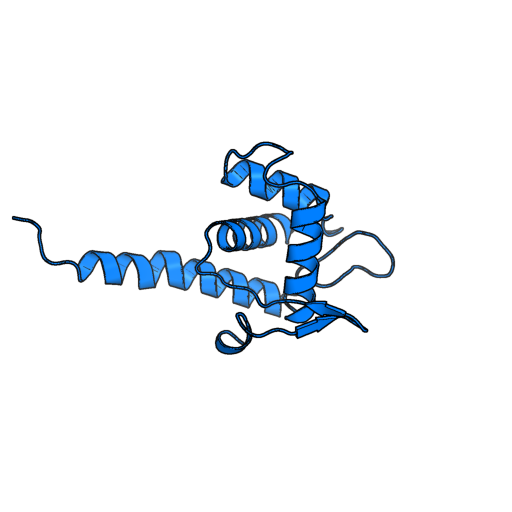A 1
ATOM 741 C C . PRO A 1 95 ? -6.690 -8.904 -4.577 1.00 93.81 95 PRO A C 1
ATOM 743 O O . PRO A 1 95 ? -5.868 -8.812 -5.487 1.00 93.81 95 PRO A O 1
ATOM 746 N N . GLY A 1 96 ? -6.815 -7.965 -3.632 1.00 93.12 96 GLY A N 1
ATOM 747 C CA . GLY A 1 96 ? -6.024 -6.732 -3.609 1.00 93.12 96 GLY A CA 1
ATOM 748 C C . GLY A 1 96 ? -4.532 -7.007 -3.427 1.00 93.12 96 GLY A C 1
ATOM 749 O O . GLY A 1 96 ? -3.708 -6.417 -4.127 1.00 93.12 96 GLY A O 1
ATOM 750 N N . LEU A 1 97 ? -4.189 -7.955 -2.548 1.00 95.75 97 LEU A N 1
ATOM 751 C CA . LEU A 1 97 ? -2.808 -8.372 -2.312 1.00 95.75 97 LEU A CA 1
ATOM 752 C C . LEU A 1 97 ? -2.187 -8.998 -3.562 1.00 95.75 97 LEU A C 1
ATOM 754 O O . LEU A 1 97 ? -1.130 -8.547 -3.999 1.00 95.75 97 LEU A O 1
ATOM 758 N N . ARG A 1 98 ? -2.856 -9.996 -4.159 1.00 95.88 98 ARG A N 1
ATOM 759 C CA . ARG A 1 98 ? -2.380 -10.664 -5.382 1.00 95.88 98 ARG A CA 1
ATOM 760 C C . ARG A 1 98 ? -2.176 -9.669 -6.509 1.00 95.88 98 ARG A C 1
ATOM 762 O O . ARG A 1 98 ? -1.138 -9.695 -7.162 1.00 95.88 98 ARG A O 1
ATOM 769 N N . ALA A 1 99 ? -3.127 -8.760 -6.701 1.00 93.75 99 ALA A N 1
ATOM 770 C CA . ALA A 1 99 ? -3.027 -7.777 -7.761 1.00 93.75 99 ALA A CA 1
ATOM 771 C C . ALA A 1 99 ? -1.853 -6.813 -7.526 1.00 93.75 99 ALA A C 1
ATOM 773 O O . ALA A 1 99 ? -1.050 -6.603 -8.427 1.00 93.75 99 ALA A O 1
ATOM 774 N N . MET A 1 100 ? -1.679 -6.281 -6.313 1.00 95.25 100 MET A N 1
ATOM 775 C CA . MET A 1 100 ? -0.533 -5.418 -6.004 1.00 95.25 100 MET A CA 1
ATOM 776 C C . MET A 1 100 ? 0.811 -6.147 -6.110 1.00 95.25 100 MET A C 1
ATOM 778 O O . MET A 1 100 ? 1.763 -5.588 -6.657 1.00 95.25 100 MET A O 1
ATOM 782 N N . ALA A 1 101 ? 0.888 -7.392 -5.639 1.00 95.81 101 ALA A N 1
ATOM 783 C CA . ALA A 1 101 ? 2.084 -8.219 -5.763 1.00 95.81 101 ALA A CA 1
ATOM 784 C C . ALA A 1 101 ? 2.433 -8.474 -7.237 1.00 95.81 101 ALA A C 1
ATOM 786 O O . ALA A 1 101 ? 3.571 -8.233 -7.640 1.00 95.81 101 ALA A O 1
ATOM 787 N N . ALA A 1 102 ? 1.448 -8.856 -8.058 1.00 95.25 102 ALA A N 1
ATOM 788 C CA . ALA A 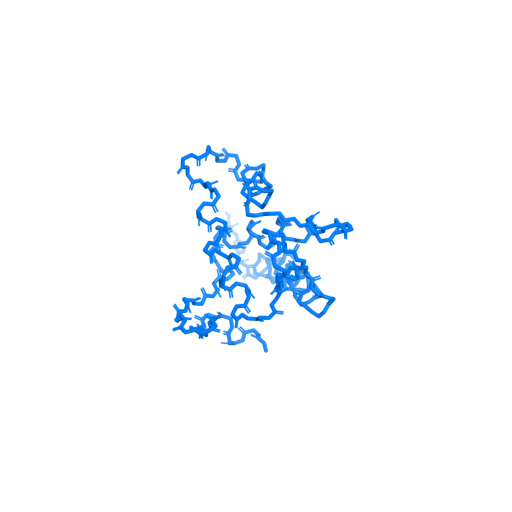1 102 ? 1.629 -9.064 -9.491 1.00 95.25 102 ALA A CA 1
ATOM 789 C C . ALA A 1 102 ? 2.161 -7.805 -10.188 1.00 95.25 102 ALA A C 1
ATOM 791 O O . ALA A 1 102 ? 3.097 -7.895 -10.976 1.00 95.25 102 ALA A O 1
ATOM 792 N N . LEU A 1 103 ? 1.645 -6.618 -9.852 1.00 93.25 103 LEU A N 1
ATOM 793 C CA . LEU A 1 103 ? 2.128 -5.359 -10.429 1.00 93.25 103 LEU A CA 1
ATOM 794 C C . LEU A 1 103 ? 3.565 -5.027 -10.034 1.00 93.25 103 LEU A C 1
ATOM 796 O O . LEU A 1 103 ? 4.342 -4.558 -10.867 1.00 93.25 103 LEU A O 1
ATOM 800 N N . VAL A 1 104 ? 3.936 -5.276 -8.776 1.00 93.75 104 VAL A N 1
ATOM 801 C CA . VAL A 1 104 ? 5.316 -5.083 -8.311 1.00 93.75 104 VAL A CA 1
ATOM 802 C C . VAL A 1 104 ? 6.264 -6.042 -9.031 1.00 93.75 104 VAL A C 1
ATOM 804 O O . VAL A 1 104 ? 7.326 -5.611 -9.488 1.00 93.75 104 VAL A O 1
ATOM 807 N N . VAL A 1 105 ? 5.879 -7.315 -9.166 1.00 95.19 105 VAL A N 1
ATOM 808 C CA . VAL A 1 105 ? 6.665 -8.331 -9.879 1.00 95.19 105 VAL A CA 1
ATOM 809 C C . VAL A 1 105 ? 6.795 -7.966 -11.354 1.00 95.19 105 VAL A C 1
ATOM 811 O O . VAL A 1 105 ? 7.918 -7.835 -11.834 1.00 95.19 105 VAL A O 1
ATOM 814 N N . LEU A 1 106 ? 5.684 -7.702 -12.046 1.00 94.75 106 LEU A N 1
ATOM 815 C CA . LEU A 1 106 ? 5.669 -7.349 -13.467 1.00 94.75 106 LEU A CA 1
ATOM 816 C C . LEU A 1 106 ? 6.565 -6.139 -13.748 1.00 94.75 106 LEU A C 1
ATOM 818 O O . LEU A 1 106 ? 7.416 -6.175 -14.637 1.00 94.75 106 LEU A O 1
ATOM 822 N N . ARG A 1 107 ? 6.445 -5.083 -12.938 1.00 92.12 107 ARG A N 1
ATOM 823 C CA . ARG A 1 107 ? 7.278 -3.888 -13.082 1.00 92.12 107 ARG A CA 1
ATOM 824 C C . ARG A 1 107 ? 8.765 -4.196 -12.917 1.00 92.12 107 ARG A C 1
ATOM 826 O O . ARG A 1 107 ? 9.580 -3.736 -13.713 1.00 92.12 107 ARG A O 1
ATOM 833 N N . ASN A 1 108 ? 9.129 -4.894 -11.845 1.00 92.44 108 ASN A N 1
ATOM 834 C CA . ASN A 1 108 ? 10.529 -5.026 -11.445 1.00 92.44 108 ASN A CA 1
ATOM 835 C C . ASN A 1 108 ? 11.262 -6.151 -12.180 1.00 92.44 108 ASN A C 1
ATOM 837 O O . ASN A 1 108 ? 12.476 -6.057 -12.340 1.00 92.44 108 ASN A O 1
ATOM 841 N N . LYS A 1 109 ? 10.547 -7.206 -12.575 1.00 95.06 109 LYS A N 1
ATOM 842 C CA . LYS A 1 109 ? 11.123 -8.430 -13.143 1.00 95.06 109 LYS A CA 1
ATOM 843 C C . LYS A 1 109 ? 10.886 -8.581 -14.644 1.00 95.06 109 LYS A C 1
ATOM 845 O O . LYS A 1 109 ? 11.651 -9.298 -15.265 1.00 95.06 109 LYS A O 1
ATOM 850 N N . ALA A 1 110 ? 9.900 -7.891 -15.222 1.00 95.62 110 ALA A N 1
ATOM 851 C CA . ALA A 1 110 ? 9.667 -7.909 -16.667 1.00 95.62 110 ALA A CA 1
ATOM 852 C C . ALA A 1 110 ? 9.913 -6.533 -17.300 1.00 95.62 110 ALA A C 1
ATOM 854 O O . ALA A 1 110 ? 10.857 -6.368 -18.063 1.00 95.62 110 ALA A O 1
ATOM 855 N N . ILE A 1 111 ? 9.129 -5.514 -16.928 1.00 92.75 111 ILE A N 1
ATOM 856 C CA . ILE A 1 111 ? 9.150 -4.210 -17.615 1.00 92.75 111 ILE A CA 1
ATOM 857 C C . ILE A 1 111 ? 10.515 -3.526 -17.481 1.00 92.75 111 ILE A C 1
ATOM 859 O O . ILE A 1 111 ? 11.104 -3.128 -18.480 1.00 92.75 111 ILE A O 1
ATOM 863 N N . LYS A 1 112 ? 11.044 -3.386 -16.257 1.00 92.50 112 LYS A N 1
ATOM 864 C CA . LYS A 1 112 ? 12.325 -2.693 -16.044 1.00 92.50 112 LYS A CA 1
ATOM 865 C C . LYS A 1 112 ? 13.498 -3.388 -16.768 1.00 92.50 112 LYS A C 1
ATOM 867 O O . LYS A 1 112 ? 14.246 -2.667 -17.421 1.00 92.50 112 LYS A O 1
ATOM 872 N N . PRO A 1 113 ? 13.677 -4.723 -16.688 1.00 95.56 113 PRO A N 1
ATOM 873 C CA . PRO A 1 113 ? 14.715 -5.412 -17.457 1.00 95.56 113 PRO A CA 1
ATOM 874 C C . PRO A 1 113 ? 14.561 -5.272 -18.972 1.00 95.56 113 PRO A C 1
ATOM 876 O O . PRO A 1 113 ? 15.543 -4.968 -19.637 1.00 95.56 113 PRO A O 1
ATOM 879 N N . LEU A 1 114 ? 13.345 -5.416 -19.510 1.00 96.31 114 LEU A N 1
ATOM 880 C CA . LEU A 1 114 ? 13.106 -5.268 -20.951 1.00 96.31 114 LEU A CA 1
ATOM 881 C C . LEU A 1 114 ? 13.448 -3.859 -21.441 1.00 96.31 114 LEU A C 1
ATOM 883 O O . LEU A 1 114 ? 14.116 -3.704 -22.457 1.00 96.31 114 LEU A O 1
ATOM 887 N N . LEU A 1 115 ? 13.056 -2.828 -20.687 1.00 94.00 115 LEU A N 1
ATOM 888 C CA . LEU A 1 115 ? 13.408 -1.446 -21.016 1.00 94.00 115 LEU A CA 1
ATOM 889 C C . LEU A 1 115 ? 14.912 -1.180 -20.910 1.00 94.00 115 LEU A C 1
ATOM 891 O O . LEU A 1 115 ? 15.420 -0.357 -21.658 1.00 94.00 115 LEU A O 1
ATOM 895 N N . ALA A 1 116 ? 15.618 -1.843 -19.992 1.00 93.44 116 ALA A N 1
ATOM 896 C CA . ALA A 1 116 ? 17.072 -1.736 -19.900 1.00 93.44 116 ALA A CA 1
ATOM 897 C C . ALA A 1 116 ? 17.764 -2.423 -21.089 1.00 93.44 116 ALA A C 1
ATOM 899 O O . ALA A 1 116 ? 18.691 -1.854 -21.650 1.00 93.44 116 ALA A O 1
ATOM 900 N N . ALA A 1 117 ? 17.285 -3.600 -21.503 1.00 93.31 117 ALA A N 1
ATOM 901 C CA . ALA A 1 117 ? 17.809 -4.332 -22.657 1.00 93.31 117 ALA A CA 1
ATOM 902 C C . ALA A 1 117 ? 17.527 -3.632 -23.999 1.00 93.31 117 ALA A C 1
ATOM 904 O O . ALA A 1 117 ? 18.299 -3.780 -24.937 1.00 93.31 117 ALA A O 1
ATOM 905 N N . ALA A 1 118 ? 16.441 -2.861 -24.090 1.00 93.62 118 ALA A N 1
ATOM 906 C CA . ALA A 1 118 ? 16.089 -2.094 -25.284 1.00 93.62 118 ALA A CA 1
ATOM 907 C C . ALA A 1 118 ? 16.850 -0.758 -25.418 1.00 93.62 118 ALA A C 1
ATOM 909 O O . ALA A 1 118 ? 16.662 -0.053 -26.409 1.00 93.62 118 ALA A O 1
ATOM 910 N N . GLN A 1 119 ? 17.672 -0.364 -24.434 1.00 90.44 119 GLN A N 1
ATOM 911 C CA . GLN A 1 119 ? 18.498 0.838 -24.564 1.00 90.44 119 GLN A CA 1
ATOM 912 C C . GLN A 1 119 ? 19.648 0.578 -25.543 1.00 90.44 119 GLN A C 1
ATOM 914 O O . GLN A 1 119 ? 20.297 -0.464 -25.440 1.00 90.44 119 GLN A O 1
ATOM 919 N N . PRO A 1 120 ? 19.936 1.511 -26.471 1.00 81.88 120 PRO A N 1
ATOM 920 C CA . PRO A 1 120 ? 21.094 1.380 -27.342 1.00 81.88 120 PRO A CA 1
ATOM 921 C C . PRO A 1 120 ? 22.363 1.280 -26.493 1.00 81.88 120 PRO A C 1
ATOM 923 O O . PRO A 1 120 ? 22.504 1.994 -25.492 1.00 81.88 120 PRO A O 1
ATOM 926 N N . LEU A 1 121 ? 23.271 0.385 -26.893 1.00 76.12 121 LEU A N 1
ATOM 927 C CA . LEU A 1 121 ? 24.595 0.287 -26.289 1.00 76.12 121 LEU A CA 1
ATOM 928 C C . LEU A 1 121 ? 25.236 1.672 -26.367 1.00 76.12 121 LEU A C 1
ATOM 930 O O . LEU A 1 121 ? 25.352 2.252 -27.447 1.00 76.12 121 LEU A O 1
ATOM 934 N N . ARG A 1 122 ? 25.578 2.232 -25.206 1.00 68.00 122 ARG A N 1
ATOM 935 C CA . ARG A 1 122 ? 26.378 3.452 -25.174 1.00 68.00 122 ARG A CA 1
ATOM 936 C C . ARG A 1 122 ? 27.770 3.081 -25.706 1.00 68.00 122 ARG A C 1
ATOM 938 O O . ARG A 1 122 ? 28.290 2.073 -25.224 1.00 68.00 122 ARG A O 1
ATOM 945 N N . PRO A 1 123 ? 28.303 3.814 -26.698 1.00 63.00 123 PRO A N 1
ATOM 946 C CA . PRO A 1 123 ? 29.663 3.601 -27.183 1.00 63.00 123 PRO A CA 1
ATOM 947 C C . PRO A 1 123 ? 30.695 3.838 -26.076 1.00 63.00 123 PRO A C 1
ATOM 949 O O . PRO A 1 123 ? 30.384 4.599 -25.125 1.00 63.00 123 PRO A O 1
#

Secondary structure (DSSP, 8-state):
-GGGSSS-EEETTEEE----TTSHHHHHHHHHHHHHTT-TT-B-HHHHHHHHHHHHT--TTTS-HHHHHHHHHHHHHTTSSEE-TTSS-EE--HHHHHHHHHHHHIIIIIIHHHHHHTSPPP-

pLDDT: mean 94.05, std 5.68, range [63.0, 98.56]